Protein AF-A0A351SLB4-F1 (afdb_monomer)

Mean predicted aligned error: 9.8 Å

Nearest PDB structures (foldseek):
  1x0a-assembly1_A  TM=9.277E-01  e=2.275E-02  Thermus thermophilus HB8
  1z2i-assembly1_B  TM=9.234E-01  e=1.974E-02  Agrobacterium tumefaciens
  1v9n-assembly1_A-2  TM=9.257E-01  e=2.275E-02  Pyrococcus horikoshii OT3

Radius of 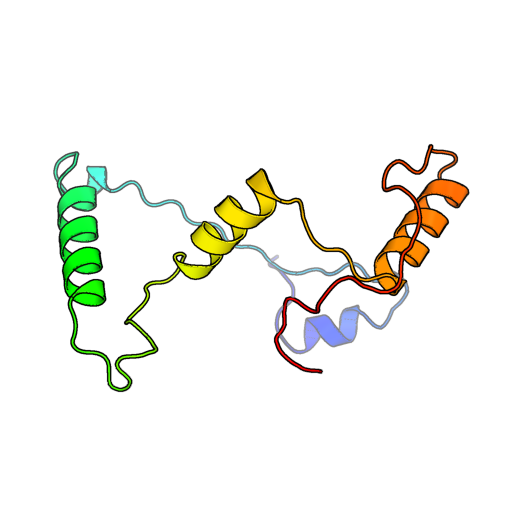gyration: 22.62 Å; Cα contacts (8 Å, |Δi|>4): 57; chains: 1; bounding box: 51×40×54 Å

pLDDT: mean 82.98, std 18.34, range [34.56, 98.06]

Foldseek 3Di:
DFFDDDPRQVVVCVPDPNDRRDGDDDDDDDCVVPDPPPPVVVVVVVVQVVQQPDDDPDPVDTRHDPCPVVVVVVVCCVVPNDDDALVVLVVVVVVCVVVVHDDDPDDRDPDDDDPVDDD

Secondary structure (DSSP, 8-state):
-----THHHHHHHTSS--------------GGGTS-TTHHHHHHHHHHHHHHTSPPSSTTS----TTHHHHHHHHHHHHH-----HHHHHHHHHHHHHHT----S----S----SS---

Solvent-accessible surface area (backbone atoms only — not comparable to full-atom values): 7962 Å² total; per-residue (Å²): 139,81,60,56,57,74,76,55,48,63,66,58,51,75,59,96,67,67,70,83,57,72,65,84,87,86,86,87,83,67,66,66,82,81,45,64,84,64,55,64,58,52,54,49,49,54,51,50,52,54,49,51,69,42,84,44,95,45,90,92,50,74,45,78,61,95,58,54,68,59,51,54,52,47,58,47,32,75,74,75,48,78,91,71,58,62,72,56,52,54,52,51,44,57,48,25,62,75,70,75,45,85,74,85,86,72,82,87,68,97,84,69,81,66,88,69,86,70,134

Structure (mmCIF, N/CA/C/O backbone):
data_AF-A0A351SLB4-F1
#
_entry.id   AF-A0A351SLB4-F1
#
loop_
_atom_site.group_PDB
_atom_site.id
_atom_site.type_symbol
_atom_site.label_atom_id
_atom_site.label_alt_id
_atom_site.label_comp_id
_atom_site.label_asym_id
_atom_site.label_entity_id
_atom_site.label_seq_id
_atom_site.pdbx_PDB_ins_code
_atom_site.Cartn_x
_atom_site.Cartn_y
_atom_site.Cartn_z
_atom_site.occupancy
_atom_site.B_iso_or_equiv
_atom_site.auth_seq_id
_atom_site.auth_comp_id
_atom_site.auth_asym_id
_atom_site.auth_atom_id
_atom_site.pdbx_PDB_model_num
ATOM 1 N N . PRO A 1 1 ? 27.488 15.271 2.059 1.00 52.25 1 PRO A N 1
ATOM 2 C CA . PRO A 1 1 ? 26.745 15.354 0.775 1.00 52.25 1 PRO A CA 1
ATOM 3 C C . PRO A 1 1 ? 25.409 14.600 0.882 1.00 52.25 1 PRO A C 1
ATOM 5 O O . PRO A 1 1 ? 25.422 13.446 1.292 1.00 52.25 1 PRO A O 1
ATOM 8 N N . GLY A 1 2 ? 24.281 15.266 0.602 1.00 70.81 2 GLY A N 1
ATOM 9 C CA . GLY A 1 2 ? 22.927 14.691 0.660 1.00 70.81 2 GLY A CA 1
ATOM 10 C C . GLY A 1 2 ? 22.329 14.443 -0.728 1.00 70.81 2 GLY A C 1
ATOM 11 O O . GLY A 1 2 ? 22.974 14.709 -1.744 1.00 70.81 2 GLY A O 1
ATOM 12 N N . ALA A 1 3 ? 21.098 13.934 -0.768 1.00 78.50 3 ALA A N 1
ATOM 13 C CA . ALA A 1 3 ? 20.388 13.683 -2.017 1.00 78.50 3 ALA A CA 1
ATOM 14 C C . ALA A 1 3 ? 20.018 14.974 -2.768 1.00 78.50 3 ALA A C 1
ATOM 16 O O . ALA A 1 3 ? 20.026 16.078 -2.217 1.00 78.50 3 ALA A O 1
ATOM 17 N N . VAL A 1 4 ? 19.688 14.823 -4.050 1.00 75.50 4 VAL A N 1
ATOM 18 C CA . VAL A 1 4 ? 19.241 15.927 -4.903 1.00 75.50 4 VAL A CA 1
ATOM 19 C C . VAL A 1 4 ? 17.812 16.313 -4.518 1.00 75.50 4 VAL A C 1
ATOM 21 O O . VAL A 1 4 ? 16.975 15.441 -4.306 1.00 75.50 4 VAL A O 1
ATOM 24 N N . TYR A 1 5 ? 17.523 17.613 -4.446 1.00 75.69 5 TYR A N 1
ATOM 25 C CA . TYR A 1 5 ? 16.203 18.136 -4.093 1.00 75.69 5 TYR A CA 1
ATOM 26 C C . TYR A 1 5 ? 15.637 19.033 -5.200 1.00 75.69 5 TYR A C 1
ATOM 28 O O . TYR A 1 5 ? 16.379 19.689 -5.937 1.00 75.69 5 TYR A O 1
ATOM 36 N N . GLY A 1 6 ? 14.308 19.087 -5.293 1.00 72.25 6 GLY A N 1
ATOM 37 C CA . GLY A 1 6 ? 13.584 20.085 -6.081 1.00 72.25 6 GLY A CA 1
ATOM 38 C C . GLY A 1 6 ? 14.063 20.223 -7.542 1.00 72.25 6 GLY A C 1
ATOM 39 O O . GLY A 1 6 ? 14.299 19.215 -8.212 1.00 72.25 6 GLY A O 1
ATOM 40 N N . PRO A 1 7 ? 14.239 21.456 -8.062 1.00 67.69 7 PRO A N 1
ATOM 41 C CA . PRO A 1 7 ? 14.604 21.713 -9.464 1.00 67.69 7 PRO A CA 1
ATOM 42 C C . PRO A 1 7 ? 15.915 21.060 -9.934 1.00 67.69 7 PRO A C 1
ATOM 44 O O . PRO A 1 7 ? 16.133 20.889 -11.136 1.00 67.69 7 PRO A O 1
ATOM 47 N N . ALA A 1 8 ? 16.798 20.681 -9.006 1.00 64.12 8 ALA A N 1
ATOM 48 C CA . ALA A 1 8 ? 18.051 20.010 -9.330 1.00 64.12 8 ALA A CA 1
ATOM 49 C C . ALA A 1 8 ? 17.846 18.552 -9.782 1.00 64.12 8 ALA A C 1
ATOM 51 O O . ALA A 1 8 ? 18.709 18.018 -10.482 1.00 64.12 8 ALA A O 1
ATOM 52 N N . LEU A 1 9 ? 16.707 17.929 -9.444 1.00 63.62 9 LEU A N 1
ATOM 53 C CA . LEU A 1 9 ? 16.332 16.594 -9.925 1.00 63.62 9 LEU A CA 1
ATOM 54 C C . LEU A 1 9 ? 16.079 16.624 -11.441 1.00 63.62 9 LEU A C 1
ATOM 56 O O . LEU A 1 9 ? 16.628 15.814 -12.180 1.00 63.62 9 LEU A O 1
ATOM 60 N N . ILE A 1 10 ? 15.327 17.626 -11.909 1.00 62.22 10 ILE A N 1
ATOM 61 C CA . ILE A 1 10 ? 14.970 17.808 -13.325 1.00 62.22 10 ILE A CA 1
ATOM 62 C C . ILE A 1 10 ? 16.213 18.151 -14.160 1.00 62.22 10 ILE A C 1
ATOM 64 O O . ILE A 1 10 ? 16.415 17.582 -15.229 1.00 62.22 10 ILE A O 1
ATOM 68 N N . ARG A 1 11 ? 17.093 19.030 -13.652 1.00 57.81 11 ARG A N 1
ATOM 69 C CA . ARG A 1 11 ? 18.325 19.443 -14.355 1.00 57.81 11 ARG A CA 1
ATOM 70 C C . ARG A 1 11 ? 19.368 18.335 -14.509 1.00 57.81 11 ARG A C 1
ATOM 72 O O . ARG A 1 11 ? 20.136 18.371 -15.462 1.00 57.81 11 ARG A O 1
ATOM 79 N N . ARG A 1 12 ? 19.444 17.380 -13.577 1.00 55.47 12 ARG A N 1
ATOM 80 C CA . ARG A 1 12 ? 20.378 16.244 -13.689 1.00 55.47 12 ARG A CA 1
ATOM 81 C C . ARG A 1 12 ? 19.847 15.121 -14.572 1.00 55.47 12 ARG A C 1
ATOM 83 O O . ARG A 1 12 ? 20.651 14.360 -15.097 1.00 55.47 12 ARG A O 1
ATOM 90 N N . ASN A 1 13 ? 18.532 15.053 -14.774 1.00 54.22 13 ASN A N 1
ATOM 91 C CA . ASN A 1 13 ? 17.917 14.007 -15.584 1.00 54.22 13 ASN A CA 1
ATOM 92 C C . ASN A 1 13 ? 18.078 14.223 -17.101 1.00 54.22 13 ASN A C 1
ATOM 94 O O . ASN A 1 13 ? 17.882 13.295 -17.876 1.00 54.22 13 ASN A O 1
ATOM 98 N N . SER A 1 14 ? 18.461 15.427 -17.541 1.00 55.06 14 SER A N 1
ATOM 99 C CA . SER A 1 14 ? 18.608 15.760 -18.966 1.00 55.06 14 SER A CA 1
ATOM 100 C C . SER A 1 14 ? 19.938 15.323 -19.597 1.00 55.06 14 SER A C 1
ATOM 102 O O . SER A 1 14 ? 20.060 15.368 -20.817 1.00 55.06 14 SER A O 1
ATOM 104 N N . ASN A 1 15 ? 20.932 14.896 -18.806 1.00 52.72 15 ASN A N 1
ATOM 105 C CA . ASN A 1 15 ? 22.230 14.446 -19.316 1.00 52.72 15 ASN A CA 1
ATOM 106 C C . ASN A 1 15 ? 22.387 12.926 -19.154 1.00 52.72 15 ASN A C 1
ATOM 108 O O . ASN A 1 15 ? 22.749 12.458 -18.081 1.00 52.72 15 ASN A O 1
ATOM 112 N N . ALA A 1 16 ? 22.119 12.197 -20.243 1.00 53.03 16 ALA A N 1
ATOM 113 C CA . ALA A 1 16 ? 22.603 10.873 -20.684 1.00 53.03 16 ALA A CA 1
ATOM 114 C C . ALA A 1 16 ? 22.688 9.652 -19.728 1.00 53.03 16 ALA A C 1
ATOM 116 O O . ALA A 1 16 ? 22.855 8.547 -20.234 1.00 53.03 16 ALA A O 1
ATOM 117 N N . ALA A 1 17 ? 22.550 9.778 -18.405 1.00 54.50 17 ALA A N 1
ATOM 118 C CA . ALA A 1 17 ? 22.677 8.655 -17.466 1.00 54.50 17 ALA A CA 1
ATOM 119 C C . ALA A 1 17 ? 21.376 8.285 -16.733 1.00 54.50 17 ALA A C 1
ATOM 121 O O . ALA A 1 17 ? 21.324 7.212 -16.145 1.00 54.50 17 ALA A O 1
ATOM 122 N N . ASN A 1 18 ? 20.332 9.128 -16.773 1.00 53.22 18 ASN A N 1
ATOM 123 C CA . ASN A 1 18 ? 18.976 8.855 -16.252 1.00 53.22 18 ASN A CA 1
ATOM 124 C C . ASN A 1 18 ? 18.935 8.153 -14.869 1.00 53.22 18 ASN A C 1
ATOM 126 O O . ASN A 1 18 ? 18.046 7.351 -14.584 1.00 53.22 18 ASN A O 1
ATOM 130 N N . THR A 1 19 ? 19.922 8.407 -14.003 1.00 56.44 19 THR A N 1
ATOM 131 C CA . THR A 1 19 ? 19.959 7.856 -12.647 1.00 56.44 19 THR A CA 1
ATOM 132 C C . THR A 1 19 ? 19.129 8.763 -11.750 1.00 56.44 19 THR A C 1
ATOM 134 O O . THR A 1 19 ? 19.558 9.871 -11.412 1.00 56.44 19 THR A O 1
ATOM 137 N N . MET A 1 20 ? 17.943 8.302 -11.356 1.00 58.34 20 MET A N 1
ATOM 138 C CA . MET A 1 20 ? 17.105 8.988 -10.375 1.00 58.34 20 MET A CA 1
ATOM 139 C C . MET A 1 20 ? 17.839 9.049 -9.029 1.00 58.34 20 MET A C 1
ATOM 141 O O . MET A 1 20 ? 17.833 8.100 -8.255 1.00 58.34 20 MET A O 1
ATOM 145 N N . SER A 1 21 ? 18.486 10.179 -8.743 1.00 59.84 21 SER A N 1
ATOM 146 C CA . SER A 1 21 ? 19.203 10.430 -7.485 1.00 59.84 21 SER A CA 1
ATOM 147 C C . SER A 1 21 ? 18.252 10.932 -6.387 1.00 59.84 21 SER A C 1
ATOM 149 O O . SER A 1 21 ? 18.520 11.952 -5.740 1.00 59.84 21 SER A O 1
ATOM 151 N N . GLY A 1 22 ? 17.121 10.245 -6.208 1.00 70.44 22 GLY A N 1
ATOM 152 C CA . GLY A 1 22 ? 16.197 10.503 -5.106 1.00 70.44 22 GLY A CA 1
ATOM 153 C C . GLY A 1 22 ? 16.831 10.139 -3.763 1.00 70.44 22 GLY A C 1
ATOM 154 O O . GLY A 1 22 ? 17.597 9.184 -3.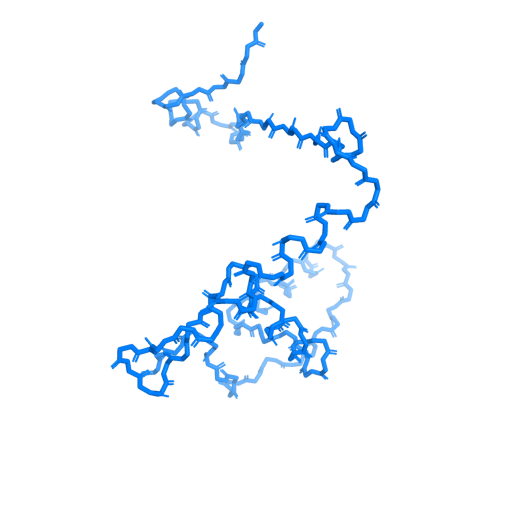665 1.00 70.44 22 GLY A O 1
ATOM 155 N N . GLY A 1 23 ? 16.548 10.926 -2.728 1.00 81.06 23 GLY A N 1
ATOM 156 C CA . GLY A 1 23 ? 16.906 10.580 -1.354 1.00 81.06 23 GLY A CA 1
ATOM 157 C C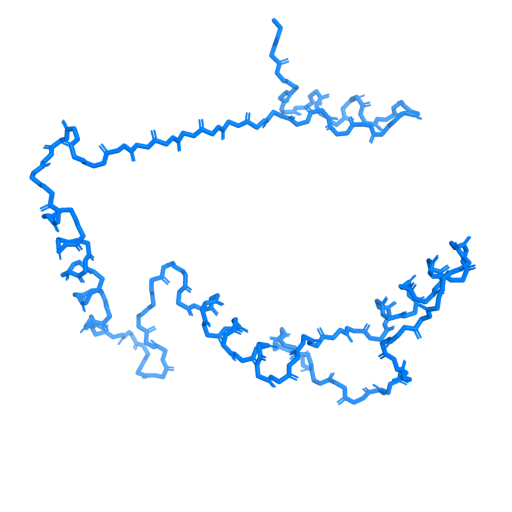 . GLY A 1 23 ? 15.772 9.817 -0.694 1.00 81.06 23 GLY A C 1
ATOM 158 O O . GLY A 1 23 ? 14.624 10.241 -0.793 1.00 81.06 23 G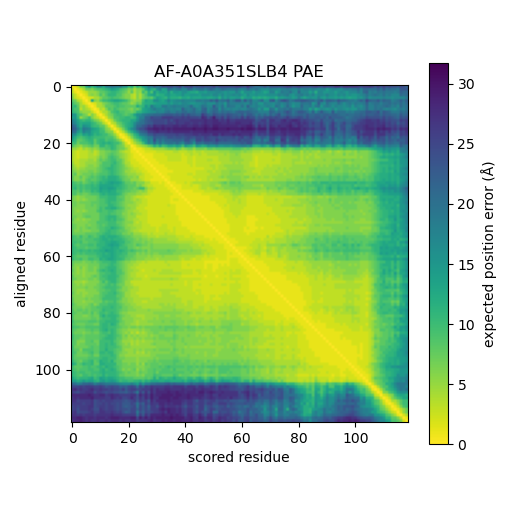LY A O 1
ATOM 159 N N . HIS A 1 24 ? 16.097 8.736 0.009 1.00 85.62 24 HIS A N 1
ATOM 160 C CA . HIS A 1 24 ? 15.144 8.007 0.839 1.00 85.62 24 HIS A CA 1
ATOM 161 C C . HIS A 1 24 ? 15.495 8.204 2.314 1.00 85.62 24 HIS A C 1
ATOM 163 O O . HIS A 1 24 ? 16.668 8.163 2.688 1.00 85.62 24 HIS A O 1
ATOM 169 N N . PHE A 1 25 ? 14.478 8.420 3.142 1.00 92.19 25 PHE A N 1
ATOM 170 C CA . PHE A 1 25 ? 14.598 8.482 4.592 1.00 92.19 25 PHE A CA 1
ATOM 171 C C . PHE A 1 25 ? 13.689 7.419 5.199 1.00 92.19 25 PHE A C 1
ATOM 173 O O . PHE A 1 25 ? 12.538 7.282 4.789 1.00 92.19 25 PHE A O 1
ATOM 180 N N . PHE A 1 26 ? 14.213 6.686 6.176 1.00 96.00 26 PHE A N 1
ATOM 181 C CA . PHE A 1 26 ? 13.488 5.644 6.888 1.00 96.00 26 PHE A CA 1
ATOM 182 C C . PHE A 1 26 ? 13.588 5.910 8.386 1.00 96.00 26 PHE A C 1
ATOM 184 O O . PHE A 1 26 ? 14.660 6.246 8.890 1.00 96.00 26 PHE A O 1
ATOM 191 N N . MET A 1 27 ? 12.474 5.736 9.090 1.00 96.94 27 MET A N 1
ATOM 192 C CA . MET A 1 27 ? 12.395 5.846 10.541 1.00 96.94 27 MET A CA 1
ATOM 193 C C . MET A 1 27 ? 11.622 4.649 11.079 1.00 96.94 27 MET A C 1
ATOM 195 O O . MET A 1 27 ? 10.547 4.329 10.579 1.00 96.94 27 MET A O 1
ATOM 199 N N . ALA A 1 28 ? 12.171 4.014 12.108 1.00 96.44 28 ALA A N 1
ATOM 200 C CA . ALA A 1 28 ? 11.489 2.988 12.878 1.00 96.44 28 ALA A CA 1
ATOM 201 C C . ALA A 1 28 ? 11.379 3.475 14.321 1.00 96.44 28 ALA A C 1
ATOM 203 O O . ALA A 1 28 ? 12.383 3.838 14.937 1.00 96.44 28 ALA A O 1
ATOM 204 N N . LEU A 1 29 ? 10.155 3.500 14.840 1.00 95.12 29 LEU A N 1
ATOM 205 C CA . LEU A 1 29 ? 9.866 3.829 16.229 1.00 95.12 29 LEU A CA 1
ATOM 206 C C . LEU A 1 29 ? 9.422 2.553 16.930 1.00 95.12 29 LEU A C 1
ATOM 208 O O . LEU A 1 29 ? 8.589 1.818 16.406 1.00 95.12 29 LEU A O 1
ATOM 212 N N . LYS A 1 30 ? 9.995 2.290 18.104 1.00 95.69 30 LYS A N 1
ATOM 213 C CA . LYS A 1 30 ? 9.655 1.135 18.931 1.00 95.69 30 LYS A CA 1
ATOM 214 C C . LYS A 1 30 ? 8.701 1.591 20.051 1.00 95.69 30 LYS A C 1
ATOM 216 O O . LYS A 1 30 ? 9.168 2.311 20.939 1.00 95.69 30 LYS A O 1
ATOM 221 N N . PRO A 1 31 ? 7.398 1.238 20.012 1.00 95.62 31 PRO A N 1
ATOM 222 C CA . PRO A 1 31 ? 6.402 1.768 20.949 1.00 95.62 31 PRO A CA 1
ATOM 223 C C . PRO A 1 31 ? 6.708 1.492 22.425 1.00 95.62 31 PRO A C 1
ATOM 225 O O . PRO A 1 31 ? 6.392 2.323 23.272 1.00 95.62 31 PRO A O 1
ATOM 228 N N . GLU A 1 32 ? 7.390 0.386 22.735 1.00 95.56 32 GLU A N 1
ATOM 229 C CA . GLU A 1 32 ? 7.725 -0.015 24.109 1.00 95.56 32 GLU A CA 1
ATOM 230 C C . GLU A 1 32 ? 8.716 0.938 24.805 1.00 95.56 32 GLU A C 1
ATOM 232 O O . GLU A 1 32 ? 8.951 0.815 26.002 1.00 95.56 32 GLU A O 1
ATOM 237 N N . PHE A 1 33 ? 9.315 1.898 24.086 1.00 96.62 33 PHE A N 1
ATOM 238 C CA . PHE A 1 33 ? 10.089 2.980 24.712 1.00 96.62 33 PHE A CA 1
ATOM 239 C C . PHE A 1 33 ? 9.223 4.124 25.255 1.00 96.62 33 PHE A C 1
ATOM 241 O O . PHE A 1 33 ? 9.742 4.985 25.962 1.00 96.62 33 PHE A O 1
ATOM 248 N N . PHE A 1 34 ? 7.933 4.159 24.918 1.00 95.25 34 PHE A N 1
ATOM 249 C CA . PHE A 1 34 ? 7.027 5.254 25.271 1.00 95.25 34 PHE A CA 1
ATOM 250 C C . PHE A 1 34 ? 5.889 4.820 26.196 1.00 95.25 34 PHE A C 1
ATOM 252 O O . PHE A 1 34 ? 5.332 5.661 26.897 1.00 95.25 34 PHE A O 1
ATOM 259 N N . ARG A 1 35 ? 5.525 3.534 26.186 1.00 94.75 35 ARG A N 1
ATOM 260 C CA . ARG A 1 35 ? 4.404 2.979 26.952 1.00 94.75 35 ARG A CA 1
ATOM 261 C C . ARG A 1 35 ? 4.555 1.477 27.174 1.00 94.75 35 ARG A C 1
ATOM 263 O O . ARG A 1 35 ? 5.427 0.856 26.567 1.00 94.75 35 ARG A O 1
ATOM 270 N N . GLU A 1 36 ? 3.698 0.913 28.023 1.00 95.94 36 GLU A N 1
ATOM 271 C CA . GLU A 1 36 ? 3.704 -0.520 28.320 1.00 95.94 36 GLU A CA 1
ATOM 272 C C . GLU A 1 36 ? 3.448 -1.374 27.063 1.00 95.94 36 GLU A C 1
ATOM 274 O O . GLU A 1 36 ? 2.739 -0.944 26.141 1.00 95.94 36 GLU A O 1
ATOM 279 N N . PRO A 1 37 ? 4.020 -2.591 26.993 1.00 93.75 37 PRO A N 1
ATOM 280 C CA . PRO A 1 37 ? 3.797 -3.493 25.871 1.00 93.75 37 PRO A CA 1
ATOM 281 C C . PRO A 1 37 ? 2.308 -3.806 25.667 1.00 93.75 37 PRO A C 1
ATOM 283 O O . PRO A 1 37 ? 1.615 -4.194 26.603 1.00 93.75 37 PRO A O 1
ATOM 286 N N . GLY A 1 38 ? 1.824 -3.691 24.429 1.00 94.25 38 GLY A N 1
ATOM 287 C CA . GLY A 1 38 ? 0.434 -3.993 24.063 1.00 94.25 38 GLY A CA 1
ATOM 288 C C . GLY A 1 38 ? -0.523 -2.803 24.170 1.00 94.25 38 GLY A C 1
ATOM 289 O O . GLY A 1 38 ? -1.491 -2.738 23.414 1.00 94.25 38 GLY A O 1
ATOM 290 N N . ASP A 1 39 ? -0.227 -1.823 25.025 1.00 96.00 39 ASP A N 1
ATOM 291 C CA . ASP A 1 39 ? -1.082 -0.647 25.205 1.00 96.00 39 ASP A CA 1
ATOM 292 C C . ASP A 1 39 ? -1.158 0.214 23.933 1.00 96.00 39 ASP A C 1
ATOM 294 O O . ASP A 1 39 ? -2.193 0.803 23.635 1.00 96.00 39 ASP A O 1
ATOM 298 N N . PHE A 1 40 ? -0.067 0.293 23.158 1.00 95.88 40 PHE A N 1
ATOM 299 C CA . PHE A 1 40 ? -0.068 1.017 21.881 1.00 95.88 40 PHE A CA 1
ATOM 300 C C . PHE A 1 40 ? -1.061 0.410 20.890 1.00 95.88 40 PHE A C 1
ATOM 302 O O . PHE A 1 40 ? -1.819 1.134 20.254 1.00 95.88 40 PHE A O 1
ATOM 309 N N . GLN A 1 41 ? -1.021 -0.915 20.755 1.00 95.88 41 GLN A N 1
ATOM 310 C CA . GLN A 1 41 ? -1.857 -1.672 19.836 1.00 95.88 41 GLN A CA 1
ATOM 311 C C . GLN A 1 41 ? -3.322 -1.543 20.233 1.00 95.88 41 GLN A C 1
ATOM 313 O O . GLN A 1 41 ? -4.142 -1.214 19.389 1.00 95.88 41 GLN A O 1
ATOM 318 N N . LYS A 1 42 ? -3.623 -1.697 21.527 1.00 97.31 42 LYS A N 1
ATOM 319 C CA . LYS A 1 42 ? -4.983 -1.561 22.043 1.00 97.31 42 LYS A CA 1
ATOM 320 C C . LYS A 1 42 ? -5.584 -0.186 21.735 1.00 97.31 42 LYS A C 1
ATOM 322 O O . LYS A 1 42 ? -6.683 -0.117 21.200 1.00 97.31 42 LYS A O 1
ATOM 327 N N . ASP A 1 43 ? -4.870 0.897 22.038 1.00 96.56 43 ASP A N 1
ATOM 328 C CA . ASP A 1 43 ? -5.371 2.248 21.758 1.00 96.56 43 ASP A CA 1
ATOM 329 C C . ASP A 1 43 ? -5.528 2.504 20.252 1.00 96.56 43 ASP A C 1
ATOM 331 O O . ASP A 1 43 ? -6.433 3.224 19.829 1.00 96.56 43 ASP A O 1
ATOM 335 N N . LEU A 1 44 ? -4.632 1.941 19.434 1.00 95.94 44 LEU A N 1
ATOM 336 C CA . LEU A 1 44 ? -4.715 2.046 17.982 1.00 95.94 44 LEU A CA 1
ATOM 337 C C . LEU A 1 44 ? -5.946 1.305 17.442 1.00 95.94 44 LEU A C 1
ATOM 339 O O . LEU A 1 44 ? -6.642 1.860 16.593 1.00 95.94 44 LEU A O 1
ATOM 343 N N . ASP A 1 45 ? -6.230 0.108 17.957 1.00 97.31 45 ASP A N 1
ATOM 344 C CA . ASP A 1 45 ? -7.419 -0.675 17.612 1.00 97.31 45 ASP A CA 1
ATOM 345 C C . ASP A 1 45 ? -8.695 0.083 18.012 1.00 97.31 45 ASP A C 1
ATOM 347 O O . ASP A 1 45 ? -9.568 0.298 17.175 1.00 97.31 45 ASP A O 1
ATOM 351 N N . GLU A 1 46 ? -8.765 0.605 19.244 1.00 98.00 46 GLU A N 1
ATOM 352 C CA . GLU A 1 46 ? -9.902 1.413 19.717 1.00 98.00 46 GLU A CA 1
ATOM 353 C C . GLU A 1 46 ? -10.130 2.664 18.848 1.00 98.00 46 GLU A C 1
ATOM 355 O O . GLU A 1 46 ? -11.270 3.030 18.547 1.00 98.00 46 GLU A O 1
ATOM 360 N N . MET A 1 47 ? -9.050 3.323 18.412 1.00 97.81 47 MET A N 1
ATOM 361 C CA . MET A 1 47 ? -9.127 4.465 17.501 1.00 97.81 47 MET A CA 1
ATOM 362 C C . MET A 1 47 ? -9.661 4.060 16.120 1.00 97.81 47 MET A C 1
ATOM 364 O O . MET A 1 47 ? -10.495 4.775 15.561 1.00 97.81 47 MET A O 1
ATOM 368 N N . ILE A 1 48 ? -9.180 2.951 15.553 1.00 97.69 48 ILE A N 1
ATOM 369 C CA . ILE A 1 48 ? -9.623 2.453 14.242 1.00 97.69 48 ILE A CA 1
ATOM 370 C C . ILE A 1 48 ? -11.102 2.055 14.299 1.00 97.69 48 ILE A C 1
ATOM 372 O O . ILE A 1 48 ? -11.879 2.515 13.460 1.00 97.69 48 ILE A O 1
ATOM 376 N N . ASP A 1 49 ? -11.511 1.313 15.329 1.00 98.06 49 ASP A N 1
ATOM 377 C CA . ASP A 1 49 ? -12.904 0.912 15.546 1.00 98.06 49 ASP A CA 1
ATOM 378 C C . ASP A 1 49 ? -13.832 2.131 15.634 1.00 98.06 49 ASP A C 1
ATOM 380 O O . ASP A 1 49 ? -14.904 2.164 15.022 1.00 98.06 49 ASP A O 1
ATOM 384 N N . ALA A 1 50 ? -13.410 3.179 16.350 1.00 98.00 50 ALA A N 1
ATOM 385 C CA . ALA A 1 50 ? -14.172 4.419 16.452 1.00 98.00 50 ALA A CA 1
ATOM 386 C C . ALA A 1 50 ? -14.324 5.137 15.097 1.00 98.00 50 ALA A C 1
ATOM 388 O O . ALA A 1 50 ? -15.383 5.706 14.821 1.00 98.00 50 ALA A O 1
ATOM 389 N N . LEU A 1 51 ? -13.291 5.108 14.245 1.00 97.31 51 LEU A N 1
ATOM 390 C CA . LEU A 1 51 ? -13.350 5.679 12.897 1.00 97.31 51 LEU A CA 1
ATOM 391 C C . LEU A 1 51 ? -14.296 4.884 11.995 1.00 97.31 51 LEU A C 1
ATOM 393 O O . LEU A 1 51 ? -15.118 5.486 11.306 1.00 97.31 51 LEU A O 1
ATOM 397 N N . HIS A 1 52 ? -14.236 3.553 12.029 1.00 97.00 52 HIS A N 1
ATOM 398 C CA . HIS A 1 52 ? -15.146 2.695 11.262 1.00 97.00 52 HIS A CA 1
ATOM 399 C C . HIS A 1 52 ? -16.604 2.815 11.720 1.00 97.00 52 HIS A C 1
ATOM 401 O O . HIS A 1 52 ? -17.514 2.724 10.898 1.00 97.00 52 HIS A O 1
ATOM 407 N N . ALA A 1 53 ? -16.839 3.062 13.010 1.00 97.06 53 ALA A N 1
ATOM 408 C CA . ALA A 1 53 ? -18.175 3.257 13.571 1.00 97.06 53 ALA A CA 1
ATOM 409 C C . ALA A 1 53 ? -18.777 4.649 13.290 1.00 97.06 53 ALA A C 1
ATOM 411 O O . ALA A 1 53 ? -19.958 4.881 13.575 1.00 97.06 53 ALA A O 1
ATOM 412 N N . ALA A 1 54 ? -17.995 5.593 12.757 1.00 96.88 54 ALA A N 1
ATOM 413 C CA . ALA A 1 54 ? -18.474 6.937 12.470 1.00 96.88 54 ALA A CA 1
ATOM 414 C C . ALA A 1 54 ? -19.587 6.921 11.409 1.00 96.88 54 ALA A C 1
ATOM 416 O O . ALA A 1 54 ? -19.528 6.195 10.418 1.00 96.88 54 ALA A O 1
ATOM 417 N N . THR A 1 55 ? -20.615 7.756 11.597 1.00 97.06 55 THR A N 1
ATOM 418 C CA . THR A 1 55 ? -21.731 7.850 10.645 1.00 97.06 55 THR A CA 1
ATOM 419 C C . THR A 1 55 ? -21.240 8.398 9.300 1.00 97.06 55 THR A C 1
ATOM 421 O O . THR A 1 55 ? -20.785 9.546 9.252 1.00 97.06 55 THR A O 1
ATOM 424 N N . PRO A 1 56 ? -21.339 7.630 8.199 1.00 96.62 56 PRO A N 1
ATOM 425 C CA . PRO A 1 56 ? -20.914 8.107 6.893 1.00 96.62 56 PRO A CA 1
ATOM 426 C C . PRO A 1 56 ? -21.914 9.125 6.329 1.00 96.62 56 PRO A C 1
ATOM 428 O O . PRO A 1 56 ? -23.116 9.048 6.582 1.00 96.62 56 PRO A O 1
ATOM 431 N N . ILE A 1 57 ? -21.418 10.067 5.519 1.00 95.75 57 ILE A N 1
ATOM 432 C CA . ILE A 1 57 ? -22.268 11.030 4.790 1.00 95.75 57 ILE A CA 1
ATOM 433 C C . ILE A 1 57 ? -23.149 10.303 3.764 1.00 95.75 57 ILE A C 1
ATOM 435 O O . ILE A 1 57 ? -24.314 10.647 3.583 1.00 95.75 57 ILE A O 1
ATOM 439 N N . ASP A 1 58 ? -22.580 9.303 3.095 1.00 96.56 58 ASP A N 1
ATOM 440 C CA . ASP A 1 58 ? -23.264 8.435 2.143 1.00 96.56 58 ASP A CA 1
ATOM 441 C C . ASP A 1 58 ? -23.316 7.016 2.734 1.00 96.56 58 ASP A C 1
ATOM 443 O O . ASP A 1 58 ? -22.263 6.396 2.885 1.00 96.56 58 ASP A O 1
ATOM 447 N N . PRO A 1 59 ? -24.504 6.469 3.056 1.00 93.81 59 PRO A N 1
ATOM 448 C CA . PRO A 1 59 ? -24.634 5.116 3.599 1.00 93.81 59 PRO A CA 1
ATOM 449 C C . PRO A 1 59 ? -24.049 4.010 2.707 1.00 93.81 59 PRO A C 1
ATOM 451 O O . PRO A 1 59 ? -23.800 2.912 3.196 1.00 93.81 59 PRO A O 1
ATOM 454 N N . GLN A 1 60 ? -23.829 4.274 1.414 1.00 95.38 60 GLN A N 1
ATOM 455 C CA . GLN A 1 60 ? -23.198 3.330 0.485 1.00 95.38 60 GLN A CA 1
ATOM 456 C C . GLN A 1 60 ? -21.663 3.389 0.509 1.00 95.38 60 GLN A C 1
ATOM 458 O O . GLN A 1 60 ? -21.011 2.560 -0.124 1.00 95.38 60 GLN A O 1
ATOM 463 N N . LYS A 1 61 ? -21.075 4.360 1.216 1.00 94.25 61 LYS A N 1
ATOM 464 C CA . LYS A 1 61 ? -19.628 4.579 1.298 1.00 94.25 61 LYS A CA 1
ATOM 465 C C . LYS A 1 61 ? -19.211 4.652 2.768 1.00 94.25 61 LYS A C 1
ATOM 467 O O . LYS A 1 61 ? -19.254 5.737 3.351 1.00 94.25 61 LYS A O 1
ATOM 472 N N . PRO A 1 62 ? -18.840 3.514 3.384 1.00 94.81 62 PRO A N 1
ATOM 473 C CA . PRO A 1 62 ? -18.423 3.496 4.781 1.00 94.81 62 PRO A CA 1
ATOM 474 C C . PRO A 1 62 ? -17.163 4.343 4.993 1.00 94.81 62 PRO A C 1
ATOM 476 O O . PRO A 1 62 ? -16.395 4.594 4.061 1.00 94.81 62 PRO A O 1
ATOM 479 N N . VAL A 1 63 ? -16.946 4.777 6.235 1.00 97.06 63 VAL A N 1
ATOM 480 C CA . VAL A 1 63 ? -15.683 5.406 6.629 1.00 97.06 63 VAL A CA 1
ATOM 481 C C . VAL A 1 63 ? -14.601 4.331 6.637 1.00 97.06 63 VAL A C 1
ATOM 483 O O . VAL A 1 63 ? -14.786 3.277 7.237 1.00 97.06 63 VAL A O 1
ATOM 486 N N . LEU A 1 64 ? -13.489 4.601 5.959 1.00 96.62 64 LEU A N 1
ATOM 487 C CA . LEU A 1 64 ? -12.343 3.700 5.851 1.00 96.62 64 LEU A CA 1
ATOM 488 C C .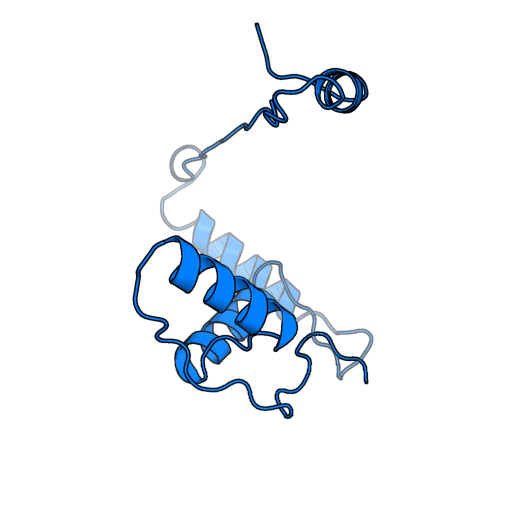 LEU A 1 64 ? -11.097 4.376 6.420 1.00 96.62 64 LEU A C 1
ATOM 490 O O . LEU A 1 64 ? -10.956 5.602 6.344 1.00 96.62 64 LEU A O 1
ATOM 494 N N . VAL A 1 65 ? -10.177 3.572 6.942 1.00 97.12 65 VAL A N 1
ATOM 495 C CA . VAL A 1 65 ? -8.847 4.012 7.359 1.00 97.12 65 VAL A CA 1
ATOM 496 C C . VAL A 1 65 ? -7.802 3.645 6.307 1.00 97.12 65 VAL A C 1
ATOM 498 O O . VAL A 1 65 ? -8.031 2.857 5.386 1.00 97.12 65 VAL A O 1
ATOM 501 N N . HIS A 1 66 ? -6.628 4.259 6.421 1.00 96.19 66 HIS A N 1
ATOM 502 C CA . HIS A 1 66 ? -5.511 3.966 5.531 1.00 96.19 66 HIS A CA 1
ATOM 503 C C . HIS A 1 66 ? -5.129 2.486 5.643 1.00 96.19 66 HIS A C 1
ATOM 505 O O . HIS A 1 66 ? -4.814 2.015 6.734 1.00 96.19 66 HIS A O 1
ATOM 511 N N . GLY A 1 67 ? -5.122 1.777 4.514 1.00 95.81 67 GLY A N 1
ATOM 512 C CA . GLY A 1 67 ? -4.823 0.350 4.444 1.00 95.81 67 GLY A CA 1
ATOM 513 C C . 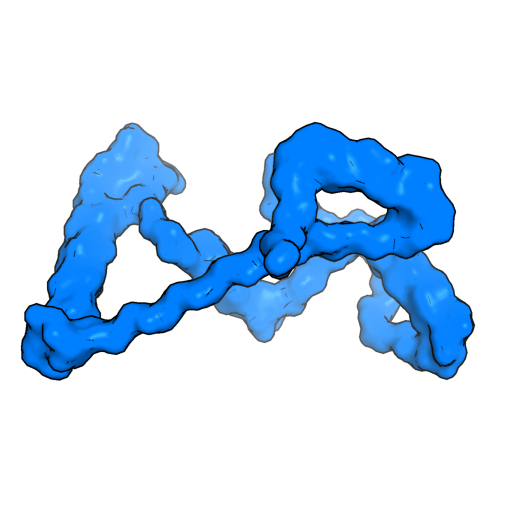GLY A 1 67 ? -6.036 -0.538 4.162 1.00 95.81 67 GLY A C 1
ATOM 514 O O . GLY A 1 67 ? -5.840 -1.622 3.621 1.00 95.81 67 GLY A O 1
ATOM 515 N N . ASP A 1 68 ? -7.269 -0.112 4.460 1.00 96.69 68 ASP A N 1
ATOM 516 C CA . ASP A 1 68 ? -8.459 -0.967 4.286 1.00 96.69 68 ASP A CA 1
ATOM 517 C C . ASP A 1 68 ? -8.660 -1.395 2.827 1.00 96.69 68 ASP A C 1
ATOM 519 O O . ASP A 1 68 ? -8.855 -2.574 2.526 1.00 96.69 68 ASP A O 1
ATOM 523 N N . ASN A 1 69 ? -8.563 -0.437 1.900 1.00 95.50 69 ASN A N 1
ATOM 524 C CA . ASN A 1 69 ? -8.692 -0.705 0.468 1.00 95.50 69 ASN A CA 1
ATOM 525 C C . ASN A 1 69 ? -7.569 -1.620 -0.027 1.00 95.50 69 ASN A C 1
ATOM 527 O O . ASN A 1 69 ? -7.800 -2.534 -0.818 1.00 95.50 69 ASN A O 1
ATOM 531 N N . GLU A 1 70 ? -6.343 -1.390 0.438 1.00 96.81 70 GLU A N 1
ATOM 532 C CA . GLU A 1 70 ? -5.184 -2.197 0.080 1.00 96.81 70 GLU A CA 1
ATOM 533 C C . GLU A 1 70 ? -5.321 -3.636 0.588 1.00 96.81 70 GLU A C 1
ATOM 535 O O . GLU A 1 70 ? -5.017 -4.563 -0.165 1.00 96.81 70 GLU A O 1
ATOM 540 N N . TRP A 1 71 ? -5.824 -3.840 1.809 1.00 97.12 71 TRP A N 1
ATOM 541 C CA . TRP A 1 71 ? -6.114 -5.167 2.356 1.00 97.12 71 TRP A CA 1
ATOM 542 C C . TRP A 1 71 ? -7.231 -5.870 1.589 1.00 97.12 71 TRP A C 1
ATOM 544 O O . TRP A 1 71 ? -7.069 -7.032 1.218 1.00 97.12 71 TRP A O 1
ATOM 554 N N . ALA A 1 72 ? -8.313 -5.162 1.256 1.00 96.06 72 ALA A N 1
ATOM 555 C CA . ALA A 1 72 ? -9.387 -5.708 0.430 1.00 96.06 72 ALA A CA 1
ATOM 556 C C . ALA A 1 72 ? -8.873 -6.143 -0.956 1.00 96.06 72 ALA A C 1
ATOM 558 O O . ALA A 1 72 ? -9.148 -7.255 -1.411 1.00 96.06 72 ALA A O 1
ATOM 559 N N . HIS A 1 73 ? -8.066 -5.304 -1.613 1.00 95.31 73 HIS A N 1
ATOM 560 C CA . HIS A 1 73 ? -7.430 -5.651 -2.884 1.00 95.31 73 HIS A CA 1
ATOM 561 C C . HIS A 1 73 ? -6.412 -6.785 -2.753 1.00 95.31 73 HIS A C 1
ATOM 563 O O . HIS A 1 73 ? -6.272 -7.581 -3.681 1.00 95.31 73 HIS A O 1
ATOM 569 N N . PHE A 1 74 ? -5.680 -6.864 -1.642 1.00 96.50 74 PHE A N 1
ATOM 570 C CA . PHE A 1 74 ? -4.752 -7.957 -1.380 1.00 96.50 74 PHE A CA 1
ATOM 571 C C . PHE A 1 74 ? -5.498 -9.285 -1.249 1.00 96.50 74 PHE A C 1
ATOM 573 O O . PHE A 1 74 ? -5.129 -10.253 -1.913 1.00 96.50 74 PHE A O 1
ATOM 580 N N . ASP A 1 75 ? -6.566 -9.326 -0.455 1.00 97.25 75 ASP A N 1
ATOM 581 C CA . ASP A 1 75 ? -7.370 -10.528 -0.246 1.00 97.25 75 ASP A CA 1
ATOM 582 C C . ASP A 1 75 ? -8.051 -11.007 -1.528 1.00 97.25 75 ASP A C 1
ATOM 584 O O . ASP A 1 75 ? -8.078 -12.212 -1.794 1.00 97.25 75 ASP A O 1
ATOM 588 N N . ASP A 1 76 ? -8.564 -10.077 -2.334 1.00 95.25 76 ASP A N 1
ATOM 589 C CA . ASP A 1 76 ? -9.109 -10.364 -3.658 1.00 95.25 76 ASP A CA 1
ATOM 590 C C . ASP A 1 76 ? -8.030 -10.933 -4.589 1.00 95.25 76 ASP A C 1
ATOM 592 O O . ASP A 1 76 ? -8.142 -12.066 -5.054 1.00 95.25 76 ASP A O 1
ATOM 596 N N . ARG A 1 77 ? -6.922 -10.212 -4.793 1.00 94.25 77 ARG A N 1
ATOM 597 C CA . ARG A 1 77 ? -5.872 -10.603 -5.752 1.00 94.25 77 ARG A CA 1
ATOM 598 C C . ARG A 1 77 ? -5.103 -11.848 -5.334 1.00 94.25 77 ARG A C 1
ATOM 600 O O . ARG A 1 77 ? -4.581 -12.563 -6.187 1.00 94.25 77 ARG A O 1
ATOM 607 N N . LYS A 1 78 ? -5.039 -12.142 -4.035 1.00 95.25 78 LYS A N 1
ATOM 608 C CA . LYS A 1 78 ? -4.474 -13.393 -3.518 1.00 95.25 78 LYS A CA 1
ATOM 609 C C . LYS A 1 78 ? -5.328 -14.603 -3.898 1.00 95.25 78 LYS A C 1
ATOM 611 O O . LYS A 1 78 ? -4.773 -15.678 -4.106 1.00 95.25 78 LYS A O 1
ATOM 616 N N . LYS A 1 79 ? -6.652 -14.441 -3.978 1.00 95.25 79 LYS A N 1
ATOM 617 C CA . LYS A 1 79 ? -7.602 -15.508 -4.335 1.00 95.25 79 LYS A CA 1
ATOM 618 C C . LYS A 1 79 ? -7.835 -15.592 -5.844 1.00 95.25 79 LYS A C 1
ATOM 620 O O . LYS A 1 79 ? -7.854 -16.686 -6.394 1.00 95.25 79 LYS A O 1
ATOM 625 N N . ASN A 1 80 ? -7.985 -14.441 -6.492 1.00 90.56 80 ASN A N 1
ATOM 626 C CA . ASN A 1 80 ? -8.475 -14.312 -7.863 1.00 90.56 80 ASN A CA 1
ATOM 627 C C . ASN A 1 80 ? -7.374 -13.952 -8.877 1.00 90.56 80 ASN A C 1
ATOM 629 O O . ASN A 1 80 ? -7.621 -13.949 -10.080 1.00 90.56 80 ASN A O 1
ATOM 633 N N . GLY A 1 81 ? -6.149 -13.683 -8.414 1.00 89.62 81 GLY A N 1
ATOM 634 C CA . GLY A 1 81 ? -5.041 -13.225 -9.251 1.00 89.62 81 GLY A CA 1
ATOM 635 C C . GLY A 1 81 ? -5.012 -11.705 -9.444 1.00 89.62 81 GLY A C 1
ATOM 636 O O . GLY A 1 81 ? -5.949 -10.984 -9.109 1.00 89.62 81 GLY A O 1
ATOM 637 N N . ILE A 1 82 ? -3.895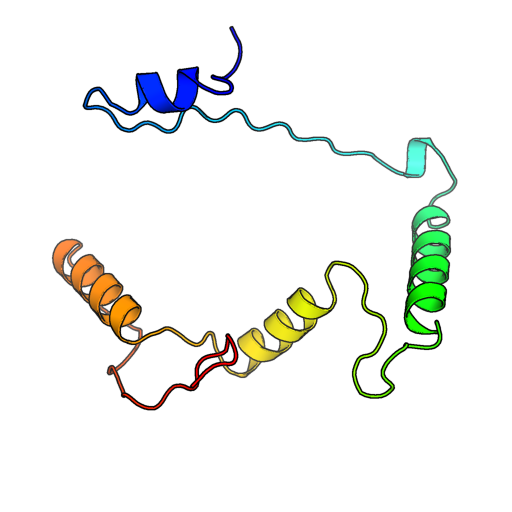 -11.193 -9.970 1.00 90.44 82 ILE A N 1
ATOM 638 C CA . ILE A 1 82 ? -3.723 -9.763 -10.260 1.00 90.44 82 ILE A CA 1
ATOM 639 C C . ILE A 1 82 ? -4.178 -9.506 -11.700 1.00 90.44 82 ILE A C 1
ATOM 641 O O . ILE A 1 82 ? -3.584 -10.078 -12.616 1.00 90.44 82 ILE A O 1
ATOM 645 N N . PRO A 1 83 ? -5.165 -8.630 -11.941 1.00 86.75 83 PRO A N 1
ATOM 646 C CA . PRO A 1 83 ? -5.532 -8.272 -13.301 1.00 86.75 83 PRO A CA 1
ATOM 647 C C . PRO A 1 83 ? -4.437 -7.413 -13.930 1.00 86.75 83 PRO A C 1
ATOM 649 O O . PRO A 1 83 ? -3.971 -6.426 -13.352 1.00 86.75 83 PRO A O 1
ATOM 652 N N . VAL A 1 84 ? -4.032 -7.797 -15.138 1.00 85.25 84 VAL A N 1
ATOM 653 C CA . VAL A 1 84 ? -2.972 -7.139 -15.900 1.00 85.25 84 VAL A CA 1
ATOM 654 C C . VAL A 1 84 ? -3.557 -6.645 -17.224 1.00 85.25 84 VAL A C 1
ATOM 656 O O . VAL A 1 84 ? -4.075 -7.455 -17.991 1.00 85.25 84 VAL A O 1
ATOM 659 N N . PRO A 1 85 ? -3.460 -5.342 -17.546 1.00 84.12 85 PRO A N 1
ATOM 660 C CA . PRO A 1 85 ? -3.916 -4.829 -18.835 1.00 84.12 85 PRO A CA 1
ATOM 661 C C . PRO A 1 85 ? -3.186 -5.491 -20.011 1.00 84.12 85 PRO A C 1
ATOM 663 O O . PRO A 1 85 ? -1.972 -5.700 -19.950 1.00 84.12 85 PRO A O 1
ATOM 666 N N . LEU A 1 86 ? -3.877 -5.720 -21.133 1.00 83.94 86 LEU A N 1
ATOM 667 C CA . LEU A 1 86 ? -3.294 -6.403 -22.302 1.00 83.94 86 LEU A CA 1
ATOM 668 C C . LEU A 1 86 ? -2.039 -5.725 -22.843 1.00 83.94 86 LEU A C 1
ATOM 670 O O . LEU A 1 86 ? -1.064 -6.384 -23.202 1.00 83.94 86 LEU A O 1
ATOM 674 N N . LYS A 1 87 ? -2.033 -4.389 -22.850 1.00 86.19 87 LYS A N 1
ATOM 675 C CA . LYS A 1 87 ? -0.859 -3.608 -23.243 1.00 86.19 87 LYS A CA 1
ATOM 676 C C . LYS A 1 87 ? 0.354 -3.950 -22.374 1.00 86.19 87 LYS A C 1
ATOM 678 O O . LYS A 1 87 ? 1.458 -4.074 -22.894 1.00 86.19 87 LYS A O 1
ATOM 683 N N . LEU A 1 88 ? 0.154 -4.115 -21.065 1.00 88.69 88 LEU A N 1
ATOM 684 C CA . LEU A 1 88 ? 1.220 -4.484 -20.138 1.00 88.69 88 LEU A CA 1
ATOM 685 C C . LEU A 1 88 ? 1.662 -5.939 -20.349 1.00 88.69 88 LEU A C 1
ATOM 687 O O . LEU A 1 88 ? 2.864 -6.187 -20.368 1.00 88.69 88 LEU A O 1
ATOM 691 N N . LEU A 1 89 ? 0.740 -6.873 -20.609 1.00 89.81 89 LEU A N 1
ATOM 692 C CA . LEU A 1 89 ? 1.100 -8.249 -20.983 1.00 89.81 89 LEU A CA 1
ATOM 693 C C . LEU A 1 89 ? 1.986 -8.290 -22.235 1.00 89.81 89 LEU A C 1
ATOM 695 O O . LEU A 1 89 ? 3.009 -8.972 -22.234 1.00 89.81 89 LEU A O 1
ATOM 699 N N . GLY A 1 90 ? 1.654 -7.508 -23.267 1.00 88.56 90 GLY A N 1
ATOM 700 C CA . GLY A 1 90 ? 2.480 -7.390 -24.472 1.00 88.56 90 GLY A CA 1
ATOM 701 C C . GLY A 1 90 ? 3.889 -6.859 -24.184 1.00 88.56 90 GLY A C 1
ATOM 702 O O . GLY A 1 90 ? 4.870 -7.375 -24.720 1.00 88.56 90 GLY A O 1
ATOM 703 N N . LEU A 1 91 ? 4.011 -5.871 -23.289 1.00 92.00 91 LEU A N 1
ATOM 704 C CA . LEU A 1 91 ? 5.313 -5.354 -22.853 1.00 92.00 91 LEU A CA 1
ATOM 705 C C . LEU A 1 91 ? 6.124 -6.405 -22.086 1.00 92.00 91 LEU A C 1
ATOM 707 O O . LEU A 1 91 ? 7.315 -6.560 -22.356 1.00 92.00 91 LEU A O 1
ATOM 711 N N . ILE A 1 92 ? 5.491 -7.135 -21.162 1.00 9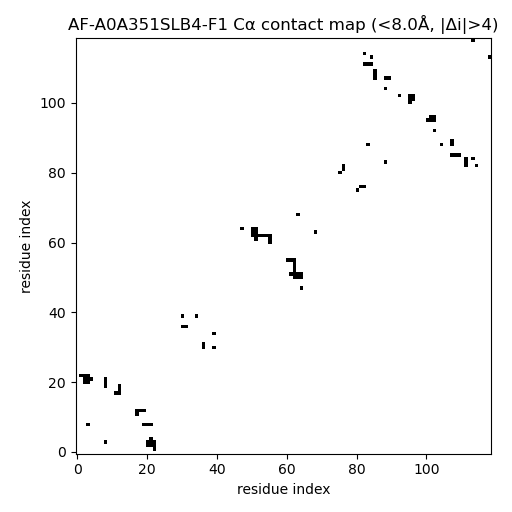2.38 92 ILE A N 1
ATOM 712 C CA . ILE A 1 92 ? 6.140 -8.193 -20.375 1.00 92.38 92 ILE A CA 1
ATOM 713 C C . ILE A 1 92 ? 6.613 -9.318 -21.295 1.00 92.38 92 ILE A C 1
ATOM 715 O O . ILE A 1 92 ? 7.766 -9.731 -21.193 1.00 92.38 92 ILE A O 1
ATOM 719 N N . LYS A 1 93 ? 5.772 -9.762 -22.237 1.00 92.75 93 LYS A N 1
ATOM 720 C CA . LYS A 1 93 ? 6.150 -10.770 -23.233 1.00 92.75 93 LYS A CA 1
ATOM 721 C C . LYS A 1 93 ? 7.370 -10.323 -24.039 1.00 92.75 93 LYS A C 1
ATOM 723 O O . LYS A 1 93 ? 8.352 -11.048 -24.118 1.00 92.75 93 LYS A O 1
ATOM 728 N N . GLY A 1 94 ? 7.366 -9.084 -24.534 1.00 94.44 94 GLY A N 1
ATOM 729 C CA . GLY A 1 94 ? 8.515 -8.546 -25.262 1.00 94.44 94 GLY A CA 1
ATOM 730 C C . GLY A 1 94 ? 9.799 -8.479 -24.422 1.00 94.44 94 GLY A C 1
ATOM 731 O O . GLY A 1 94 ? 10.892 -8.600 -24.971 1.00 94.44 94 GLY A O 1
ATOM 732 N N . VAL A 1 95 ? 9.703 -8.272 -23.103 1.00 95.50 95 VAL A N 1
ATOM 733 C CA . VAL A 1 95 ? 10.860 -8.365 -22.194 1.00 95.50 95 VAL A CA 1
ATOM 734 C C . VAL A 1 95 ? 11.329 -9.813 -22.055 1.00 95.50 95 VAL A C 1
ATOM 736 O O . VAL A 1 95 ? 12.532 -10.044 -22.154 1.00 95.50 95 VAL A O 1
ATOM 739 N N . ALA A 1 96 ? 10.410 -10.763 -21.868 1.00 95.56 96 ALA A N 1
ATOM 740 C CA . ALA A 1 96 ? 10.723 -12.186 -21.747 1.00 95.56 96 ALA A CA 1
ATOM 741 C C . ALA A 1 96 ? 11.459 -12.712 -22.992 1.00 95.56 96 ALA A C 1
ATOM 743 O O . ALA A 1 96 ? 12.536 -13.293 -22.864 1.00 95.56 96 ALA A O 1
ATOM 744 N N . ASP A 1 97 ? 10.962 -12.369 -24.185 1.00 95.38 97 ASP A N 1
ATOM 745 C CA . ASP A 1 97 ? 11.572 -12.739 -25.467 1.00 95.38 97 ASP A CA 1
ATOM 746 C C . ASP A 1 97 ? 13.015 -12.217 -25.584 1.00 95.38 97 ASP A C 1
ATOM 748 O O . ASP A 1 97 ? 13.929 -12.951 -25.958 1.00 95.38 97 ASP A O 1
ATOM 752 N N . ARG A 1 98 ? 13.256 -10.948 -25.219 1.00 97.50 98 ARG A N 1
ATOM 753 C CA . ARG A 1 98 ? 14.606 -10.351 -25.255 1.00 97.50 98 ARG A CA 1
ATOM 754 C C . ARG A 1 98 ? 15.545 -10.928 -24.203 1.00 97.50 98 ARG A C 1
ATOM 756 O O . ARG A 1 98 ? 16.754 -10.938 -24.415 1.00 97.50 98 ARG A O 1
ATOM 763 N N . ALA A 1 99 ? 15.002 -11.346 -23.066 1.00 97.00 99 ALA A N 1
ATOM 764 C CA . ALA A 1 99 ? 15.761 -11.969 -21.992 1.00 97.00 99 ALA A CA 1
ATOM 765 C C . ALA A 1 99 ? 16.001 -13.472 -22.230 1.00 97.00 99 ALA A C 1
ATOM 767 O O . ALA A 1 99 ? 16.801 -14.063 -21.509 1.00 97.00 99 ALA A O 1
ATOM 768 N N . GLY A 1 100 ? 15.342 -14.081 -23.224 1.00 96.56 100 GLY A N 1
ATOM 769 C CA . GLY A 1 100 ? 15.438 -15.513 -23.511 1.00 96.56 100 GLY A CA 1
ATOM 770 C C . GLY A 1 100 ? 14.811 -16.390 -22.424 1.00 96.56 100 GLY A C 1
ATOM 771 O O . GLY A 1 100 ? 15.306 -17.485 -22.173 1.00 96.56 100 GLY A O 1
ATOM 772 N N . VAL A 1 101 ? 13.769 -15.894 -21.749 1.00 96.81 101 VAL A N 1
ATOM 773 C CA . VAL A 1 101 ? 13.054 -16.619 -20.688 1.00 96.81 101 VAL A CA 1
ATOM 774 C C . VAL A 1 101 ? 11.626 -16.933 -21.113 1.00 96.81 101 VAL A C 1
ATOM 776 O O . VAL A 1 101 ? 11.015 -16.181 -21.872 1.00 96.81 101 VAL A O 1
ATOM 779 N N . ASP A 1 102 ? 11.082 -18.023 -20.580 1.00 94.31 102 ASP A N 1
ATOM 780 C CA . ASP A 1 102 ? 9.720 -18.443 -20.887 1.00 94.31 102 ASP A CA 1
ATOM 781 C C . ASP A 1 102 ? 8.688 -17.432 -20.375 1.00 94.31 102 ASP A C 1
ATOM 783 O O . ASP A 1 102 ? 8.754 -16.932 -19.247 1.00 94.31 102 ASP A O 1
ATOM 787 N N . PHE A 1 103 ? 7.686 -17.156 -21.206 1.00 91.81 103 PHE A N 1
ATOM 788 C CA . PHE A 1 103 ? 6.550 -16.329 -20.827 1.00 91.81 103 PHE A CA 1
ATOM 789 C C . PHE A 1 103 ? 5.448 -17.189 -20.194 1.00 91.81 103 PHE A C 1
ATOM 791 O O . PHE A 1 103 ? 4.831 -18.014 -20.862 1.00 91.81 103 PHE A O 1
ATOM 798 N N . LEU A 1 104 ? 5.189 -16.977 -18.899 1.00 89.94 104 LEU A N 1
ATOM 799 C CA . LEU A 1 104 ? 4.337 -17.860 -18.085 1.00 89.94 104 LEU A CA 1
ATOM 800 C C . LEU A 1 104 ? 2.912 -17.338 -17.834 1.00 89.94 104 LEU A C 1
ATOM 802 O O . LEU A 1 104 ? 2.117 -18.027 -17.204 1.00 89.94 104 LEU A O 1
ATOM 806 N N . LEU A 1 105 ? 2.574 -16.127 -18.289 1.00 83.31 105 LEU A N 1
ATOM 807 C CA . LEU A 1 105 ? 1.313 -15.459 -17.924 1.00 83.31 105 LEU A CA 1
ATOM 808 C C . LEU A 1 105 ? 0.121 -15.778 -18.855 1.00 83.31 105 LEU A C 1
ATOM 810 O O . LEU A 1 105 ? -0.924 -15.148 -18.723 1.00 83.31 105 LEU A O 1
ATOM 814 N N . GLY A 1 106 ? 0.242 -16.764 -19.755 1.00 72.12 106 GLY A N 1
ATOM 815 C CA . GLY A 1 106 ? -0.854 -17.234 -20.623 1.00 72.12 106 GLY A CA 1
ATOM 816 C C . GLY A 1 106 ? -1.208 -16.303 -21.796 1.00 72.12 106 GLY A C 1
ATOM 817 O O . GLY A 1 106 ? -0.500 -15.338 -22.072 1.00 72.12 106 GLY A O 1
ATOM 818 N N . GLU A 1 107 ? -2.280 -16.606 -22.539 1.00 61.78 107 GLU A N 1
ATOM 819 C CA . GLU A 1 107 ? -2.699 -15.798 -23.697 1.00 61.78 107 GLU A CA 1
ATOM 820 C C . GLU A 1 107 ? -3.447 -14.511 -23.307 1.00 61.78 107 GLU A C 1
ATOM 822 O O . GLU A 1 107 ? -4.212 -14.448 -22.347 1.00 61.78 107 GLU A O 1
ATOM 827 N N . VAL A 1 108 ? -3.221 -13.468 -24.104 1.00 54.44 108 VAL A N 1
ATOM 828 C CA . VAL A 1 108 ? -3.807 -12.131 -23.970 1.00 54.44 108 VAL A CA 1
ATOM 829 C C . VAL A 1 108 ? -5.265 -12.182 -24.449 1.00 54.44 108 VAL A C 1
ATOM 831 O O . VAL A 1 108 ? -5.492 -12.266 -25.651 1.00 54.44 108 VAL A O 1
ATOM 834 N N . SER A 1 109 ? -6.255 -12.129 -23.546 1.00 53.06 109 SER A N 1
ATOM 835 C CA . SER A 1 109 ? -7.684 -12.067 -23.925 1.00 53.06 109 SER A CA 1
ATOM 836 C C . SER A 1 109 ? -8.329 -10.728 -23.542 1.00 53.06 109 SER A C 1
ATOM 838 O O . SER A 1 109 ? -8.135 -10.244 -22.430 1.00 53.06 109 SER A O 1
ATOM 840 N N . GLU A 1 110 ? -9.099 -10.130 -24.457 1.00 52.78 110 GLU A N 1
ATOM 841 C CA . GLU A 1 110 ? -9.620 -8.745 -24.403 1.00 52.78 110 GLU A CA 1
ATOM 842 C C . GLU A 1 110 ? -10.598 -8.408 -23.265 1.00 52.78 110 GLU A C 1
ATOM 844 O O . GLU A 1 110 ? -10.882 -7.235 -23.050 1.00 52.78 110 GLU A O 1
ATOM 849 N N . ASN A 1 111 ? -11.050 -9.380 -22.471 1.00 48.59 111 ASN A N 1
ATOM 850 C CA . ASN A 1 111 ? -12.195 -9.204 -21.567 1.00 48.59 111 ASN A CA 1
ATOM 851 C C . ASN A 1 111 ? -11.835 -9.148 -20.072 1.00 48.59 111 ASN A C 1
ATOM 853 O O . ASN A 1 111 ? -12.541 -9.720 -19.243 1.00 48.59 111 ASN A O 1
ATOM 857 N N . SER A 1 112 ? -10.745 -8.473 -19.701 1.00 45.81 112 SER A N 1
ATOM 858 C CA . SER A 1 112 ? -10.462 -8.196 -18.282 1.00 45.81 112 SER A CA 1
ATOM 859 C C . SER A 1 112 ? -11.041 -6.833 -17.887 1.00 45.81 112 SER A C 1
ATOM 861 O O . SER A 1 112 ? -10.568 -5.829 -18.425 1.00 45.81 112 SER A O 1
ATOM 863 N N . PRO A 1 113 ? -12.026 -6.758 -16.971 1.00 44.88 113 PRO A N 1
ATOM 864 C CA . PRO A 1 113 ? -12.583 -5.479 -16.543 1.00 44.88 113 PRO A CA 1
ATOM 865 C C . PRO A 1 113 ? -11.498 -4.597 -15.916 1.00 44.88 113 PRO A C 1
ATOM 867 O O . PRO A 1 113 ? -10.606 -5.077 -15.204 1.00 44.88 113 PRO A O 1
ATOM 870 N N . SER A 1 114 ? -11.564 -3.293 -16.186 1.00 49.28 114 SER A N 1
ATOM 871 C CA . SER A 1 114 ? -10.698 -2.317 -15.536 1.00 49.28 114 SER A CA 1
ATOM 872 C C . SER A 1 114 ? -11.019 -2.288 -14.033 1.00 49.28 114 SER A C 1
ATOM 874 O O . SER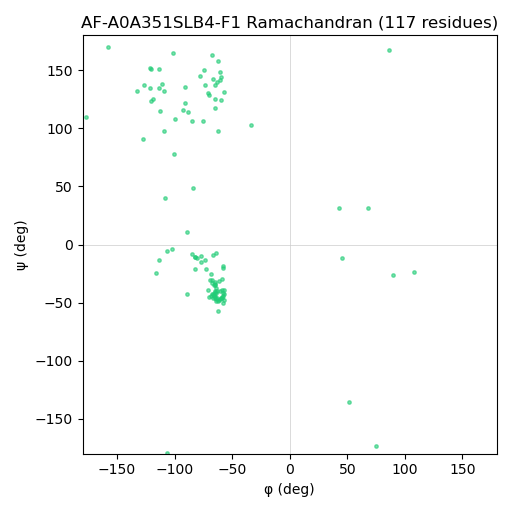 A 1 114 ? -12.160 -2.107 -13.620 1.00 49.28 114 SER A O 1
ATOM 876 N N . LEU A 1 115 ? -10.007 -2.484 -13.177 1.00 47.31 115 LEU A N 1
ATOM 877 C CA . LEU A 1 115 ? -10.174 -2.296 -11.724 1.00 47.31 115 LEU A CA 1
ATOM 878 C C . LEU A 1 115 ? -10.264 -0.816 -11.325 1.00 47.31 115 LEU A C 1
ATOM 880 O O . LEU A 1 115 ? -10.616 -0.493 -10.194 1.00 47.31 115 LEU A O 1
ATOM 884 N N . TRP A 1 116 ? -9.914 0.084 -12.239 1.00 42.69 116 TRP A N 1
ATOM 885 C CA . TRP A 1 116 ? -9.978 1.524 -12.044 1.00 42.69 116 TRP A CA 1
ATOM 886 C C . TRP A 1 116 ? -11.243 2.017 -12.723 1.00 42.69 116 TRP A C 1
ATOM 888 O O . TRP A 1 116 ? -11.165 2.478 -13.855 1.00 42.69 116 TRP A O 1
ATOM 898 N N . GLY A 1 117 ? -12.385 1.818 -12.058 1.00 41.28 117 GLY A N 1
ATOM 899 C CA . GLY A 1 117 ? -13.722 2.044 -12.603 1.00 41.28 117 GLY A CA 1
ATOM 900 C C . GLY A 1 117 ? -13.803 3.209 -13.590 1.00 41.28 117 GLY A C 1
ATOM 901 O O . GLY A 1 117 ? -13.797 4.369 -13.184 1.00 41.28 117 GLY A O 1
ATOM 902 N N . ALA A 1 118 ? -13.849 2.852 -14.871 1.00 34.56 118 ALA A N 1
ATOM 903 C CA . ALA A 1 118 ? -14.335 3.615 -16.011 1.00 34.56 118 ALA A CA 1
ATOM 904 C C . ALA A 1 118 ? -14.218 2.703 -17.245 1.00 34.56 118 ALA A C 1
ATOM 906 O O . ALA A 1 118 ? -13.105 2.398 -17.682 1.00 34.56 118 ALA A O 1
ATOM 907 N N . ASP A 1 119 ? -15.369 2.276 -17.759 1.00 41.75 119 ASP A N 1
ATOM 908 C CA . ASP A 1 119 ? -15.624 2.271 -19.201 1.00 41.75 119 ASP A CA 1
ATOM 909 C C . ASP A 1 119 ? -16.424 3.545 -19.513 1.00 41.75 119 ASP A C 1
ATOM 911 O O . ASP A 1 119 ? -17.301 3.896 -18.681 1.00 41.75 119 ASP A O 1
#

Sequence (119 aa):
PGAVYGPALIRRNSNAANTMSGGHFFMALKPEFFREPGDFQKDLDEMIDALHAATPIDPQKPVLVHGDNEWAHFDDRKKNGIPVPLKLLGLIKGVADRAGVDFLLGEVSENSPSLWGAD